Protein AF-A0A822BFM9-F1 (afdb_monomer_lite)

pLDDT: mean 93.85, std 6.85, range [62.16, 98.62]

Secondary structure (DSSP, 8-state):
-HHHHIIIIIT-HHHHHHHHHHHHHHHTT-GGGGS-HHHHHHHHHHH--TT--SHHHHHHHHHHHHHTTTTSTT-SS-SSB-TTSSS--BTTTTS-HHHHHHHHHHHHHHHHHHHTT-GGGTS---

Sequence (126 aa):
HSNWFTQCMFNVPYNLVVLRLLRHLQYIQTPLCYLNLWCLVLLVHKCHTQSINSITKLFRAVFTCLSSGILLPNKLGPGIIDPCEKDLVDAASYVTNEQRSKITSYAQNIIRFIAFEQFDKIFPLD

Foldseek 3Di:
DVVCCVVQPVVDVLLVVLLVLLVVLLVVPALSVLADSVLSSLLLSVQDDPPDDDNLSSNLSSLVCLLVLLPAPPDPALRRADPVDPDRHNSSVVQDNVSSVSSNVSSVVVNVCSVVVVVCVSPPDD

Radius of gyration: 14.12 Å; chains: 1; bounding box: 33×30×40 Å

Structure (mmCIF, N/CA/C/O backbone):
data_AF-A0A822BFM9-F1
#
_entry.id   AF-A0A822BFM9-F1
#
loop_
_atom_site.group_PDB
_atom_site.id
_atom_site.type_symbol
_atom_site.label_atom_id
_atom_site.label_alt_id
_atom_site.label_comp_id
_atom_site.label_asym_id
_atom_site.label_entity_id
_atom_site.label_seq_id
_atom_site.pdbx_PDB_ins_code
_atom_site.Cartn_x
_atom_site.Cartn_y
_atom_site.Cartn_z
_atom_site.occupancy
_atom_site.B_iso_or_equiv
_atom_site.auth_seq_id
_atom_site.auth_comp_id
_atom_site.auth_asym_id
_atom_site.auth_atom_id
_atom_site.pdbx_PDB_model_num
ATOM 1 N N . HIS A 1 1 ? 15.560 -6.799 -6.271 1.00 90.94 1 HIS A N 1
ATOM 2 C CA . HIS A 1 1 ? 14.745 -6.136 -5.224 1.00 90.94 1 HIS A CA 1
ATOM 3 C C . HIS A 1 1 ? 15.562 -5.524 -4.076 1.00 90.94 1 HIS A C 1
ATOM 5 O O . HIS A 1 1 ? 15.358 -4.351 -3.791 1.00 90.94 1 HIS A O 1
ATOM 11 N N . SER A 1 2 ? 16.513 -6.235 -3.445 1.00 92.19 2 SER A N 1
ATOM 12 C CA . SER A 1 2 ? 17.249 -5.730 -2.259 1.00 92.19 2 SER A CA 1
ATOM 13 C C . SER A 1 2 ? 18.033 -4.426 -2.476 1.00 92.19 2 SER A C 1
ATOM 15 O O . SER A 1 2 ? 17.896 -3.504 -1.679 1.00 92.19 2 SER A O 1
ATOM 17 N N . ASN A 1 3 ? 18.800 -4.302 -3.568 1.00 94.69 3 ASN A N 1
ATOM 18 C CA . ASN A 1 3 ? 19.564 -3.075 -3.855 1.00 94.69 3 ASN A CA 1
ATOM 19 C C . ASN A 1 3 ? 18.650 -1.855 -4.020 1.00 94.69 3 ASN A C 1
ATOM 21 O O . ASN A 1 3 ? 18.892 -0.807 -3.423 1.00 94.69 3 ASN A O 1
ATOM 25 N N . TRP A 1 4 ? 17.568 -2.022 -4.784 1.00 96.19 4 TRP A N 1
ATOM 26 C CA . TRP A 1 4 ? 16.575 -0.974 -4.997 1.00 96.19 4 TRP A CA 1
ATOM 27 C C . TRP A 1 4 ? 15.909 -0.557 -3.682 1.00 96.19 4 TRP A C 1
ATOM 29 O O . TRP A 1 4 ? 15.772 0.630 -3.403 1.00 96.19 4 TRP A O 1
ATOM 39 N N . PHE A 1 5 ? 15.558 -1.520 -2.822 1.00 95.81 5 PHE A N 1
ATOM 40 C CA . PHE A 1 5 ? 14.973 -1.224 -1.515 1.00 95.81 5 PHE A CA 1
ATOM 41 C C . PHE A 1 5 ? 15.902 -0.357 -0.655 1.00 95.81 5 PHE A C 1
ATOM 43 O O . PHE A 1 5 ? 15.462 0.643 -0.087 1.00 95.81 5 PHE A O 1
ATOM 50 N N . THR A 1 6 ? 17.191 -0.694 -0.587 1.00 93.94 6 THR A N 1
ATOM 51 C CA . THR A 1 6 ? 18.168 0.092 0.179 1.00 93.94 6 THR A CA 1
ATOM 52 C C . THR A 1 6 ? 18.285 1.523 -0.345 1.00 93.94 6 THR A C 1
ATOM 54 O O . THR A 1 6 ? 18.310 2.468 0.439 1.00 93.94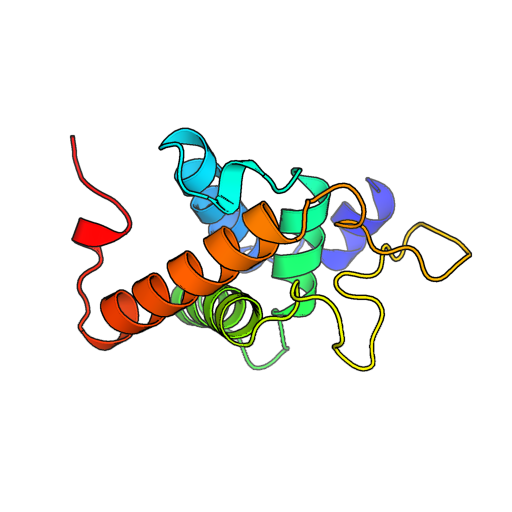 6 THR A O 1
ATOM 57 N N . GLN A 1 7 ? 18.308 1.695 -1.667 1.00 93.00 7 GLN A N 1
ATOM 58 C CA . GLN A 1 7 ? 18.468 3.004 -2.302 1.00 93.00 7 GLN A CA 1
ATOM 59 C C . GLN A 1 7 ? 17.214 3.882 -2.196 1.00 93.00 7 GLN A C 1
ATOM 61 O O . GLN A 1 7 ? 17.329 5.079 -1.946 1.00 93.00 7 GLN A O 1
ATOM 66 N N . CYS A 1 8 ? 16.025 3.301 -2.368 1.00 92.69 8 CYS A N 1
ATOM 67 C CA . CYS A 1 8 ? 14.782 4.057 -2.546 1.00 92.69 8 CYS A CA 1
ATOM 68 C C . CYS A 1 8 ? 13.872 4.081 -1.307 1.00 92.69 8 CYS A C 1
ATOM 70 O O . CYS A 1 8 ? 13.025 4.963 -1.181 1.00 92.69 8 CYS A O 1
ATOM 72 N N . MET A 1 9 ? 14.003 3.115 -0.395 1.00 94.06 9 MET A N 1
ATOM 73 C CA . MET A 1 9 ? 13.068 2.931 0.723 1.00 94.06 9 MET A CA 1
ATOM 74 C C . MET A 1 9 ? 13.735 2.996 2.094 1.00 94.06 9 MET A C 1
ATOM 76 O O . MET A 1 9 ? 13.184 3.615 3.002 1.00 94.06 9 MET A O 1
ATOM 80 N N . PHE A 1 10 ? 14.901 2.367 2.256 1.00 91.81 10 PHE A N 1
ATOM 81 C CA . PHE A 1 10 ? 15.520 2.156 3.569 1.00 91.81 10 PHE A CA 1
ATOM 82 C C . PHE A 1 10 ? 15.894 3.457 4.289 1.00 91.81 10 PHE A C 1
ATOM 84 O O . PHE A 1 10 ? 15.635 3.598 5.481 1.00 91.81 10 PHE A O 1
ATOM 91 N N . ASN A 1 11 ? 16.426 4.438 3.558 1.00 88.94 11 ASN A N 1
ATOM 92 C CA . ASN A 1 11 ? 16.874 5.713 4.127 1.00 88.94 11 ASN A CA 1
ATOM 93 C C . ASN A 1 11 ? 15.733 6.715 4.387 1.00 88.94 11 ASN A C 1
ATOM 95 O O . ASN A 1 11 ? 15.992 7.865 4.733 1.00 88.94 11 ASN A O 1
ATOM 99 N N . VAL A 1 12 ? 14.473 6.300 4.223 1.00 90.38 12 VAL A N 1
ATOM 100 C CA . VAL A 1 12 ? 13.293 7.152 4.405 1.00 90.38 12 VAL A CA 1
ATOM 101 C C . VAL A 1 12 ? 12.443 6.598 5.559 1.00 90.38 12 VAL A C 1
ATOM 103 O O . VAL A 1 12 ? 11.616 5.708 5.341 1.00 90.38 12 VAL A O 1
ATOM 106 N N . PRO A 1 13 ? 12.591 7.113 6.798 1.00 89.88 13 PRO A N 1
ATOM 107 C CA . PRO A 1 13 ? 11.957 6.529 7.986 1.00 89.88 13 PRO A CA 1
ATOM 108 C C . PRO A 1 13 ? 10.435 6.366 7.873 1.00 89.88 13 PRO A C 1
ATOM 110 O O . PRO A 1 13 ? 9.890 5.327 8.251 1.00 89.88 13 PRO A O 1
ATOM 113 N N . TYR A 1 14 ? 9.739 7.352 7.294 1.00 92.81 14 TYR A N 1
ATOM 114 C CA . TYR A 1 14 ? 8.284 7.304 7.109 1.00 92.81 14 TYR A CA 1
ATOM 115 C C . TYR A 1 14 ? 7.839 6.128 6.232 1.00 92.81 14 TYR A C 1
ATOM 117 O O . TYR A 1 14 ? 6.812 5.514 6.523 1.00 92.81 14 TYR A O 1
ATOM 125 N N . ASN A 1 15 ? 8.625 5.770 5.209 1.00 95.44 15 ASN A N 1
ATOM 126 C CA . ASN A 1 15 ? 8.318 4.646 4.322 1.00 95.44 15 ASN A CA 1
ATOM 127 C C . ASN A 1 15 ? 8.317 3.333 5.094 1.00 95.44 15 ASN A C 1
ATOM 129 O O . ASN A 1 15 ? 7.405 2.525 4.937 1.00 95.44 15 ASN A O 1
ATOM 133 N N . LEU A 1 16 ? 9.309 3.136 5.964 1.00 96.25 16 LEU A N 1
ATOM 134 C CA . LEU A 1 16 ? 9.420 1.922 6.765 1.00 96.25 16 LEU A CA 1
ATOM 135 C C . LEU A 1 16 ? 8.292 1.812 7.792 1.00 96.25 16 LEU A C 1
ATOM 137 O O . LEU A 1 16 ? 7.753 0.723 7.985 1.00 96.25 16 LEU A O 1
ATOM 141 N N . VAL A 1 17 ? 7.899 2.922 8.425 1.00 97.25 17 VAL A N 1
ATOM 142 C CA . VAL A 1 17 ? 6.781 2.914 9.380 1.00 97.25 17 VAL A CA 1
ATOM 143 C C . VAL A 1 17 ? 5.460 2.622 8.672 1.00 97.25 17 VAL A C 1
ATOM 145 O O . VAL A 1 17 ? 4.730 1.734 9.104 1.00 97.25 17 VAL A O 1
ATOM 148 N N . VAL A 1 18 ? 5.168 3.292 7.552 1.00 98.12 18 VAL A N 1
ATOM 149 C CA . VAL A 1 18 ? 3.948 3.012 6.780 1.00 98.12 18 VAL A CA 1
ATOM 150 C C . VAL A 1 18 ? 3.947 1.582 6.252 1.00 98.12 18 VAL A C 1
ATOM 152 O O . VAL A 1 18 ? 2.930 0.905 6.364 1.00 98.12 18 VAL A O 1
ATOM 155 N N . LEU A 1 19 ? 5.079 1.073 5.761 1.00 98.06 19 LEU A N 1
ATOM 156 C CA . LEU A 1 19 ? 5.191 -0.322 5.344 1.00 98.06 19 LEU A CA 1
ATOM 157 C C . LEU A 1 19 ? 4.846 -1.279 6.495 1.00 98.06 19 LEU A C 1
ATOM 159 O O . LEU A 1 19 ? 4.081 -2.215 6.286 1.00 98.06 19 LEU A O 1
ATOM 163 N N . ARG A 1 20 ? 5.337 -1.029 7.716 1.00 97.62 20 ARG A N 1
ATOM 164 C CA . ARG A 1 20 ? 4.987 -1.833 8.903 1.00 97.62 20 ARG A CA 1
ATOM 165 C C . ARG A 1 20 ? 3.497 -1.765 9.237 1.00 97.62 20 ARG A C 1
ATOM 167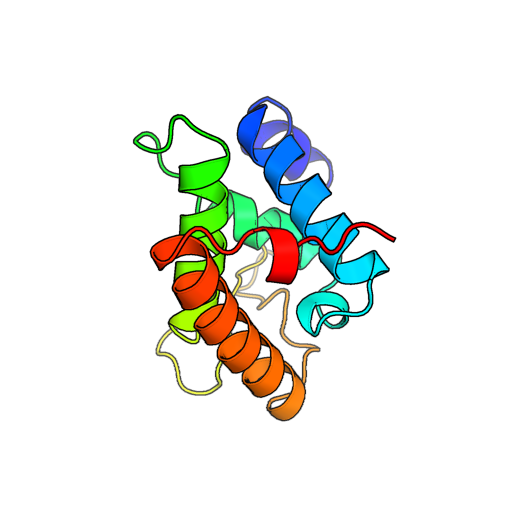 O O . ARG A 1 20 ? 2.915 -2.805 9.525 1.00 97.62 20 ARG A O 1
ATOM 174 N N . LEU A 1 21 ? 2.871 -0.591 9.143 1.00 97.94 21 LEU A N 1
ATOM 175 C CA . LEU A 1 21 ? 1.422 -0.451 9.337 1.00 97.94 21 LEU A CA 1
ATOM 176 C C . LEU A 1 21 ? 0.638 -1.267 8.301 1.00 97.94 21 LEU A C 1
ATOM 178 O O . LEU A 1 21 ? -0.278 -1.999 8.662 1.00 97.94 21 LEU A O 1
ATOM 182 N N . LEU A 1 22 ? 1.031 -1.217 7.024 1.00 98.31 22 LEU A N 1
ATOM 183 C CA . LEU A 1 22 ? 0.407 -2.035 5.979 1.00 98.31 22 LEU A CA 1
ATOM 184 C C . LEU A 1 22 ? 0.608 -3.533 6.241 1.00 98.31 22 LEU A C 1
ATOM 186 O O . LEU A 1 22 ? -0.321 -4.312 6.058 1.00 98.31 22 LEU A O 1
ATOM 190 N N . ARG A 1 23 ? 1.790 -3.944 6.715 1.00 97.94 23 ARG A N 1
ATOM 191 C CA . ARG A 1 23 ? 2.064 -5.334 7.113 1.00 97.94 23 ARG A CA 1
ATOM 192 C C . ARG A 1 23 ? 1.199 -5.780 8.286 1.00 97.94 23 ARG A C 1
ATOM 194 O O . ARG A 1 23 ? 0.714 -6.906 8.271 1.00 97.94 23 ARG A O 1
ATOM 201 N N . HIS A 1 24 ? 0.966 -4.908 9.259 1.00 97.12 24 HIS A N 1
ATOM 202 C CA . HIS A 1 24 ? 0.036 -5.191 10.345 1.00 97.12 24 HIS A CA 1
ATOM 203 C C . HIS A 1 24 ? -1.402 -5.360 9.826 1.00 97.12 24 HIS A C 1
ATOM 205 O O . HIS A 1 24 ? -2.064 -6.327 10.183 1.00 97.12 24 HIS A O 1
ATOM 211 N N . LEU A 1 25 ? -1.853 -4.522 8.886 1.00 97.56 25 LEU A N 1
ATOM 212 C CA . LEU A 1 25 ? -3.160 -4.703 8.239 1.00 97.56 25 LEU A CA 1
ATOM 213 C C . LEU A 1 25 ? -3.281 -6.047 7.494 1.00 97.56 25 LEU A C 1
ATOM 215 O O . LEU A 1 25 ? -4.366 -6.622 7.431 1.00 97.56 25 LEU A O 1
ATOM 219 N N . GLN A 1 26 ? -2.188 -6.576 6.937 1.00 96.94 26 GLN A N 1
ATOM 220 C CA . GLN A 1 26 ? -2.184 -7.933 6.376 1.00 96.94 26 GLN A CA 1
ATOM 221 C C . GLN A 1 26 ? -2.287 -9.011 7.455 1.00 96.94 26 GLN A C 1
ATOM 223 O O . GLN A 1 26 ? -2.960 -10.014 7.241 1.00 96.94 26 GLN A O 1
ATOM 228 N N . TYR A 1 27 ? -1.619 -8.808 8.594 1.00 95.56 27 TYR A N 1
ATOM 229 C CA . TYR A 1 27 ? -1.649 -9.729 9.728 1.00 95.56 27 TYR A CA 1
ATOM 230 C C . TYR A 1 27 ? -3.067 -9.889 10.292 1.00 95.56 27 TYR A C 1
ATOM 232 O O . TYR A 1 27 ? -3.516 -11.016 10.474 1.00 95.56 27 TYR A O 1
ATOM 240 N N . ILE A 1 28 ? -3.818 -8.791 10.434 1.00 95.31 28 ILE A N 1
ATOM 241 C CA . ILE A 1 28 ? -5.239 -8.817 10.831 1.00 95.31 28 ILE A CA 1
ATOM 242 C C . ILE A 1 28 ? -6.193 -9.191 9.671 1.00 95.31 28 ILE A C 1
ATOM 244 O O . ILE A 1 28 ? -7.379 -8.879 9.702 1.00 95.31 28 ILE A O 1
ATOM 248 N N . GLN A 1 29 ? -5.674 -9.844 8.623 1.00 94.06 29 GLN A N 1
ATOM 249 C CA . GLN A 1 29 ? -6.427 -10.443 7.510 1.00 94.06 29 GLN A CA 1
ATOM 250 C C . GLN A 1 29 ? -7.305 -9.480 6.691 1.00 94.06 29 GLN A C 1
ATOM 252 O O . GLN A 1 29 ? -8.304 -9.883 6.093 1.00 94.06 29 GLN A O 1
ATOM 257 N N . THR A 1 30 ? -6.917 -8.207 6.582 1.00 97.56 30 THR A N 1
ATOM 258 C CA . THR A 1 30 ? -7.592 -7.277 5.658 1.00 97.56 30 THR A CA 1
ATOM 259 C C . THR A 1 30 ? -7.356 -7.685 4.196 1.00 97.56 30 THR A C 1
ATOM 261 O O . THR A 1 30 ? -6.402 -8.413 3.906 1.00 97.56 30 THR A O 1
ATOM 264 N N . PRO A 1 31 ? -8.127 -7.152 3.226 1.00 98.31 31 PRO A N 1
ATOM 265 C CA . PRO A 1 31 ? -7.913 -7.427 1.801 1.00 98.31 31 PRO A CA 1
ATOM 266 C C . PRO A 1 31 ? -6.508 -7.101 1.270 1.00 98.31 31 PRO A C 1
ATOM 268 O O . PRO A 1 31 ? -6.146 -7.560 0.189 1.00 98.31 31 PRO A O 1
ATOM 271 N N . LEU A 1 32 ? -5.680 -6.347 2.007 1.00 98.12 32 LEU A N 1
ATOM 272 C CA . LEU A 1 32 ? -4.273 -6.161 1.647 1.00 98.12 32 LEU A CA 1
ATOM 273 C C . LEU A 1 32 ? -3.471 -7.471 1.669 1.00 98.12 32 LEU A C 1
ATOM 275 O O . LEU A 1 32 ? -2.392 -7.501 1.084 1.00 98.12 32 LEU A O 1
ATOM 279 N N . CYS A 1 33 ? -3.957 -8.546 2.301 1.00 97.44 33 CYS A N 1
ATOM 280 C CA . CYS A 1 33 ? -3.295 -9.855 2.341 1.00 97.44 33 CYS A CA 1
ATOM 281 C C . CYS A 1 33 ? -3.041 -10.462 0.949 1.00 97.44 33 CYS A C 1
ATOM 283 O O . CYS A 1 33 ? -2.120 -11.260 0.798 1.00 97.44 33 CYS A O 1
ATOM 285 N N . TYR A 1 34 ? -3.789 -10.038 -0.077 1.00 98.00 34 TYR A N 1
ATOM 286 C CA . TYR A 1 34 ? -3.561 -10.465 -1.460 1.00 98.00 34 TYR A CA 1
ATOM 287 C C . TYR A 1 34 ? -2.317 -9.833 -2.099 1.00 98.00 34 TYR A C 1
ATOM 289 O O . TYR A 1 34 ? -1.891 -10.292 -3.150 1.00 98.00 34 TYR A O 1
ATOM 297 N N . LEU A 1 35 ? -1.730 -8.786 -1.508 1.00 97.81 35 LEU A N 1
ATOM 298 C CA . LEU A 1 35 ? -0.504 -8.161 -2.007 1.00 97.81 35 LEU A CA 1
ATOM 299 C C . LEU A 1 35 ? 0.725 -8.794 -1.347 1.00 97.81 35 LEU A C 1
ATOM 301 O O . LEU A 1 35 ? 0.839 -8.854 -0.128 1.00 97.81 35 LEU A O 1
ATOM 305 N N . ASN A 1 36 ? 1.710 -9.216 -2.126 1.00 97.12 36 ASN A N 1
ATOM 306 C CA . ASN A 1 36 ? 2.996 -9.627 -1.576 1.00 97.12 36 ASN A CA 1
ATOM 307 C C . ASN A 1 36 ? 3.763 -8.418 -0.995 1.00 97.12 36 ASN A C 1
ATOM 309 O O . ASN A 1 36 ? 3.434 -7.251 -1.234 1.00 97.12 36 ASN A O 1
ATOM 313 N N . LEU A 1 37 ? 4.812 -8.698 -0.215 1.00 97.38 37 LEU A N 1
ATOM 314 C CA . LEU A 1 37 ? 5.631 -7.654 0.411 1.00 97.38 37 LEU A CA 1
ATOM 315 C C . LEU A 1 37 ? 6.199 -6.673 -0.622 1.00 97.38 37 LEU A C 1
ATOM 317 O O . LEU A 1 37 ? 6.238 -5.470 -0.372 1.00 97.38 37 LEU A O 1
ATOM 321 N N . TRP A 1 38 ? 6.617 -7.179 -1.781 1.00 97.62 38 TRP A N 1
ATOM 322 C CA . TRP A 1 38 ? 7.208 -6.358 -2.828 1.00 97.62 38 TRP A CA 1
ATOM 323 C C . TRP A 1 38 ? 6.215 -5.338 -3.401 1.00 97.62 38 TRP A C 1
ATOM 325 O O . TRP A 1 38 ? 6.547 -4.162 -3.523 1.00 97.62 38 TRP A O 1
ATOM 335 N N . CYS A 1 39 ? 4.957 -5.729 -3.615 1.00 97.25 39 CYS A N 1
ATOM 336 C CA . CYS A 1 39 ? 3.886 -4.814 -4.006 1.00 97.25 39 CYS A CA 1
ATOM 337 C C . CYS A 1 39 ? 3.673 -3.707 -2.974 1.00 97.25 39 CYS A C 1
ATOM 339 O O . CYS A 1 39 ? 3.523 -2.547 -3.349 1.00 97.25 39 CYS A O 1
ATOM 341 N N . LEU A 1 40 ? 3.683 -4.038 -1.676 1.00 98.12 40 LEU A N 1
ATOM 342 C CA . LEU A 1 40 ? 3.550 -3.029 -0.621 1.00 98.12 40 LEU A CA 1
ATOM 343 C C . LEU A 1 40 ? 4.730 -2.055 -0.615 1.00 98.12 40 LEU A C 1
ATOM 345 O O . LEU A 1 40 ? 4.528 -0.851 -0.485 1.00 98.12 40 LEU A O 1
ATOM 349 N N . VAL A 1 41 ? 5.951 -2.563 -0.790 1.00 98.12 41 VAL A N 1
ATOM 350 C CA . VAL A 1 41 ? 7.169 -1.750 -0.893 1.00 98.12 41 VAL A CA 1
ATOM 351 C C . VAL A 1 41 ? 7.062 -0.757 -2.053 1.00 98.12 41 VAL A C 1
ATOM 353 O O . VAL A 1 41 ? 7.234 0.447 -1.851 1.00 98.12 41 VAL A O 1
ATOM 356 N N . LEU A 1 42 ? 6.725 -1.246 -3.248 1.00 97.69 42 LEU A N 1
ATOM 357 C CA . LEU A 1 42 ? 6.585 -0.417 -4.443 1.00 97.69 42 LEU A CA 1
ATOM 358 C C . LEU A 1 42 ? 5.435 0.582 -4.322 1.00 97.69 42 LEU A C 1
ATOM 360 O O . LEU A 1 42 ? 5.574 1.729 -4.743 1.00 97.69 42 LEU A O 1
ATOM 364 N N . LEU A 1 43 ? 4.318 0.183 -3.714 1.00 97.25 43 LEU A N 1
ATOM 365 C CA . LEU A 1 43 ? 3.173 1.057 -3.485 1.00 97.25 43 LEU A CA 1
ATOM 366 C C . LEU A 1 43 ? 3.528 2.221 -2.555 1.00 97.25 43 LEU A C 1
ATOM 368 O O . LEU A 1 43 ? 3.214 3.367 -2.876 1.00 97.25 43 LEU A O 1
ATOM 372 N N . VAL A 1 44 ? 4.196 1.946 -1.431 1.00 97.94 44 VAL A N 1
ATOM 373 C CA 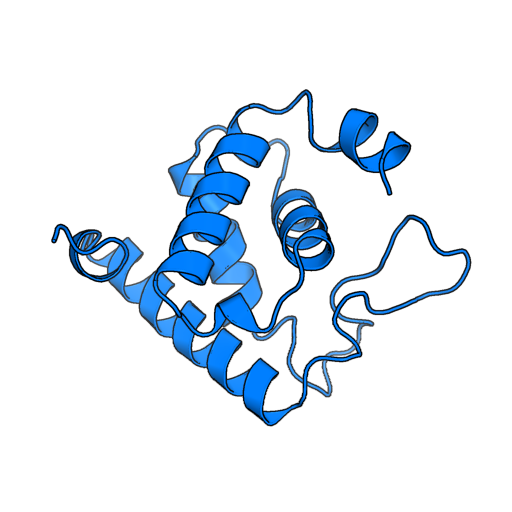. VAL A 1 44 ? 4.635 2.989 -0.492 1.00 97.94 44 VAL A CA 1
ATOM 374 C C . VAL A 1 44 ? 5.595 3.952 -1.179 1.00 97.94 44 VAL A C 1
ATOM 376 O O . VAL A 1 44 ? 5.376 5.159 -1.119 1.00 97.94 44 VAL A O 1
ATOM 379 N N . HIS A 1 45 ? 6.600 3.433 -1.888 1.00 96.69 45 HIS A N 1
ATOM 380 C CA . HIS A 1 45 ? 7.528 4.263 -2.654 1.00 96.69 45 HIS A CA 1
ATOM 381 C C . HIS A 1 45 ? 6.806 5.130 -3.689 1.00 96.69 45 HIS A C 1
ATOM 383 O O . HIS A 1 45 ? 7.019 6.335 -3.737 1.00 96.69 45 HIS A O 1
ATOM 389 N N . LYS A 1 46 ? 5.910 4.535 -4.489 1.00 95.00 46 LYS A N 1
ATOM 390 C CA . LYS A 1 46 ? 5.154 5.239 -5.535 1.00 95.00 46 LYS A CA 1
ATOM 391 C C . LYS A 1 46 ? 4.322 6.393 -4.972 1.00 95.00 46 LYS A C 1
ATOM 393 O O . LYS A 1 46 ? 4.123 7.388 -5.659 1.00 95.00 46 LYS A O 1
ATOM 398 N N . CYS A 1 47 ? 3.808 6.243 -3.753 1.00 95.81 47 CYS A N 1
ATOM 399 C CA . CYS A 1 47 ? 2.991 7.264 -3.100 1.00 95.81 47 CYS A CA 1
ATOM 400 C C . CYS A 1 47 ? 3.820 8.309 -2.347 1.00 95.81 47 CYS A C 1
ATOM 402 O O . CYS A 1 47 ? 3.274 9.349 -1.986 1.00 95.81 47 CYS A O 1
ATOM 404 N N . HIS A 1 48 ? 5.103 8.050 -2.091 1.00 95.12 48 HIS A N 1
ATOM 405 C CA . HIS A 1 48 ? 5.984 9.009 -1.446 1.00 95.12 48 HIS A CA 1
ATOM 406 C C . HIS A 1 48 ? 6.380 10.113 -2.431 1.00 95.12 48 HIS A C 1
ATOM 408 O O . HIS A 1 48 ? 6.958 9.859 -3.485 1.00 95.12 48 HIS A O 1
ATOM 414 N N . THR A 1 49 ? 6.140 11.362 -2.046 1.00 92.44 49 THR A N 1
ATOM 415 C CA . THR A 1 49 ? 6.614 12.561 -2.745 1.00 92.44 49 THR A CA 1
ATOM 416 C C . THR A 1 49 ? 7.423 13.423 -1.783 1.00 92.44 49 THR A C 1
ATOM 418 O O . THR A 1 49 ? 7.222 13.352 -0.574 1.00 92.44 49 THR A O 1
ATOM 421 N N . GLN A 1 50 ? 8.291 14.298 -2.298 1.00 87.75 50 GLN A N 1
ATOM 422 C CA . GLN A 1 50 ? 9.118 15.192 -1.466 1.00 87.75 50 GLN A CA 1
ATOM 423 C C . GLN A 1 50 ? 8.298 16.080 -0.507 1.00 87.75 50 GLN A C 1
ATOM 425 O O . GLN A 1 50 ? 8.791 16.496 0.536 1.00 87.75 50 GLN A O 1
ATOM 430 N N . SER A 1 51 ? 7.034 16.360 -0.838 1.00 90.31 51 SER A N 1
ATOM 431 C CA . SER A 1 51 ? 6.106 17.130 -0.001 1.00 90.31 51 SER A CA 1
ATOM 432 C C . SER A 1 51 ? 5.526 16.350 1.190 1.00 90.31 51 SER A C 1
ATOM 434 O O . SER A 1 51 ? 4.920 16.948 2.086 1.00 90.31 51 SER A O 1
ATOM 436 N N . ILE A 1 52 ? 5.676 15.023 1.223 1.00 90.56 52 ILE A N 1
ATOM 437 C CA . ILE A 1 52 ? 5.150 14.168 2.286 1.00 90.56 52 ILE A CA 1
ATOM 438 C C . ILE A 1 52 ? 6.176 14.072 3.414 1.00 90.56 52 ILE A C 1
ATOM 440 O O . ILE A 1 52 ? 7.176 13.367 3.341 1.00 90.56 52 ILE A O 1
ATOM 444 N N . ASN A 1 53 ? 5.875 14.775 4.500 1.00 89.62 53 ASN A N 1
ATOM 445 C CA . ASN A 1 53 ? 6.745 14.914 5.664 1.00 89.62 53 ASN A CA 1
ATOM 446 C C . ASN A 1 53 ? 6.156 14.310 6.950 1.00 89.62 53 ASN A C 1
ATOM 448 O O . ASN A 1 53 ? 6.584 14.664 8.043 1.00 89.62 53 ASN A O 1
ATOM 452 N N . SER A 1 54 ? 5.161 13.423 6.842 1.00 94.81 54 SER A N 1
ATOM 453 C CA . SER A 1 54 ? 4.611 12.712 8.000 1.00 94.81 54 SER A CA 1
ATOM 454 C C . SER A 1 54 ? 4.077 11.324 7.645 1.00 94.81 54 SER A C 1
ATOM 456 O O . SER A 1 54 ? 3.650 11.070 6.515 1.00 94.81 54 SER A O 1
ATOM 458 N N . ILE A 1 55 ? 4.055 10.439 8.647 1.00 96.12 55 ILE A N 1
ATOM 459 C CA . ILE A 1 55 ? 3.520 9.071 8.543 1.00 96.12 55 ILE A CA 1
ATOM 460 C C . ILE A 1 55 ? 2.053 9.111 8.107 1.00 96.12 55 ILE A C 1
ATOM 462 O O . ILE A 1 55 ? 1.675 8.423 7.165 1.00 96.12 55 ILE A O 1
ATOM 466 N N . THR A 1 56 ? 1.240 9.965 8.735 1.00 94.62 56 THR A N 1
ATOM 467 C CA . THR A 1 56 ? -0.194 10.093 8.436 1.00 94.62 56 THR A CA 1
ATOM 468 C C . THR A 1 56 ? -0.443 10.537 6.996 1.00 94.62 56 THR A C 1
ATOM 470 O O . THR A 1 56 ? -1.320 9.986 6.329 1.00 94.62 56 THR A O 1
ATOM 473 N N . LYS A 1 57 ? 0.347 11.493 6.480 1.00 96.44 57 LYS A N 1
ATOM 474 C CA . LYS A 1 57 ? 0.238 11.947 5.085 1.00 96.44 57 LYS A CA 1
ATOM 475 C C . LYS A 1 57 ? 0.573 10.822 4.111 1.00 96.44 57 LYS A C 1
ATOM 477 O O . LYS A 1 57 ? -0.188 10.601 3.173 1.00 96.44 57 LYS A O 1
ATOM 482 N N . LEU A 1 58 ? 1.660 10.088 4.355 1.00 98.06 58 LEU A N 1
ATOM 483 C CA . LEU A 1 58 ? 2.056 8.968 3.502 1.00 98.06 58 LEU A CA 1
ATOM 484 C C . LEU A 1 58 ? 1.038 7.822 3.552 1.00 98.06 58 LEU A C 1
ATOM 486 O O . LEU A 1 58 ? 0.645 7.300 2.512 1.00 98.06 58 LEU A O 1
ATOM 490 N N . PHE A 1 59 ? 0.560 7.465 4.744 1.00 98.06 59 PHE A N 1
ATOM 491 C CA . PHE A 1 59 ? -0.467 6.442 4.929 1.00 98.06 59 PHE A CA 1
ATOM 492 C C . PHE A 1 59 ? -1.751 6.805 4.172 1.00 98.06 59 PHE A C 1
ATOM 494 O O . PHE A 1 59 ? -2.265 6.007 3.388 1.00 98.06 59 PHE A O 1
ATOM 501 N N . ARG A 1 60 ? -2.224 8.052 4.311 1.00 97.50 60 ARG A N 1
ATOM 502 C CA . ARG A 1 60 ? -3.372 8.561 3.547 1.00 97.50 60 ARG A CA 1
ATOM 503 C C . ARG A 1 60 ? -3.109 8.544 2.040 1.00 97.50 60 ARG A C 1
ATOM 505 O O . ARG A 1 60 ? -4.014 8.187 1.288 1.00 97.50 60 ARG A O 1
ATOM 512 N N . ALA A 1 61 ? -1.906 8.903 1.588 1.00 97.88 61 ALA A N 1
ATOM 513 C CA . ALA A 1 61 ? -1.536 8.883 0.171 1.00 97.88 61 ALA A CA 1
ATOM 514 C C . ALA A 1 61 ? -1.597 7.466 -0.421 1.00 97.88 61 ALA A C 1
ATOM 516 O O . ALA A 1 61 ? -2.192 7.277 -1.481 1.00 97.88 61 ALA A O 1
ATOM 517 N N . VAL A 1 62 ? -1.083 6.460 0.295 1.00 98.38 62 VAL A N 1
ATOM 518 C CA . VA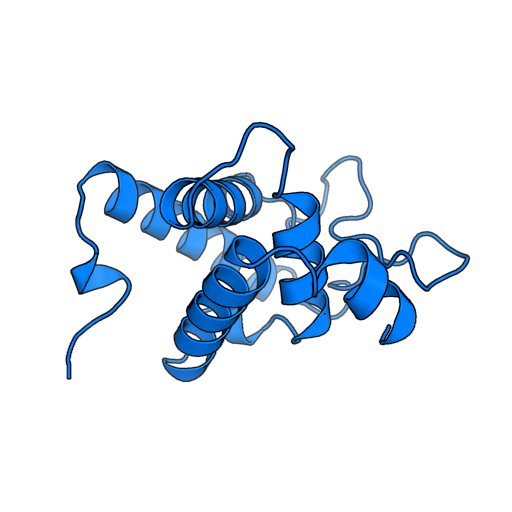L A 1 62 ? -1.184 5.044 -0.099 1.00 98.38 62 VAL A CA 1
ATOM 519 C C . VAL A 1 62 ? -2.641 4.621 -0.274 1.00 98.38 62 VAL A C 1
ATOM 521 O O . VAL A 1 62 ? -3.015 4.083 -1.318 1.00 98.38 62 VAL A O 1
ATOM 524 N N . PHE A 1 63 ? -3.492 4.912 0.711 1.00 98.50 63 PHE A N 1
ATOM 525 C CA . PHE A 1 63 ? -4.905 4.544 0.634 1.00 98.50 63 PHE A CA 1
ATOM 526 C C . PHE A 1 63 ? -5.686 5.346 -0.408 1.00 98.50 63 PHE A C 1
ATOM 528 O O . PHE A 1 63 ? -6.606 4.807 -1.014 1.00 98.50 63 PHE A O 1
ATOM 535 N N . THR A 1 64 ? -5.285 6.585 -0.689 1.00 98.00 64 THR A N 1
ATOM 536 C CA . THR A 1 64 ? -5.837 7.391 -1.790 1.00 98.00 64 THR A CA 1
ATOM 537 C C . THR A 1 64 ? -5.471 6.787 -3.148 1.00 98.00 64 THR A C 1
ATOM 539 O O . THR A 1 64 ? -6.307 6.675 -4.041 1.00 98.00 64 THR A O 1
ATOM 542 N N . CYS A 1 65 ? -4.227 6.332 -3.302 1.00 96.44 65 CYS A N 1
ATOM 543 C CA . CYS A 1 65 ? -3.763 5.661 -4.511 1.00 96.44 65 CYS A CA 1
ATOM 544 C C . CYS A 1 65 ? -4.544 4.360 -4.764 1.00 96.44 65 CYS A C 1
ATOM 546 O O . CYS A 1 65 ? -5.073 4.152 -5.860 1.00 96.44 65 CYS A O 1
ATOM 548 N N . LEU A 1 66 ? -4.709 3.526 -3.732 1.00 97.25 66 LEU A N 1
ATOM 549 C CA . LEU A 1 66 ? -5.503 2.296 -3.808 1.00 97.25 66 LEU A CA 1
ATOM 550 C C . LEU A 1 66 ? -6.992 2.561 -4.074 1.00 97.25 66 LEU A C 1
ATOM 552 O O . LEU A 1 66 ? -7.588 1.887 -4.918 1.00 97.25 66 LEU A O 1
ATOM 556 N N . SER A 1 67 ? -7.586 3.547 -3.394 1.00 97.38 67 SER A N 1
ATOM 557 C CA . SER A 1 67 ? -9.010 3.884 -3.526 1.00 97.38 67 SER A CA 1
ATOM 558 C C . SER A 1 67 ? -9.353 4.477 -4.891 1.00 97.38 67 SER A C 1
ATOM 560 O O . SER A 1 67 ? -10.465 4.271 -5.379 1.00 97.38 67 SER A O 1
ATOM 562 N N . SER A 1 68 ? -8.379 5.120 -5.548 1.00 95.19 68 SER A N 1
ATOM 563 C CA . SER A 1 68 ? -8.491 5.556 -6.944 1.00 95.19 68 SER A CA 1
ATOM 564 C C . SER A 1 68 ? -8.618 4.387 -7.926 1.00 95.19 68 SER A C 1
ATOM 566 O O . SER A 1 68 ? -8.874 4.613 -9.107 1.00 95.19 68 SER A O 1
ATOM 568 N N . GLY A 1 69 ? -8.371 3.150 -7.482 1.00 94.31 69 GLY A N 1
ATOM 569 C CA . GLY A 1 69 ? -8.411 1.958 -8.317 1.00 94.31 69 GLY A CA 1
ATOM 570 C C . GLY A 1 69 ? -7.132 1.727 -9.115 1.00 94.31 69 GLY A C 1
ATOM 571 O O . GLY A 1 69 ? -7.217 1.247 -10.236 1.00 94.31 69 GLY A O 1
ATOM 572 N N . ILE A 1 70 ? -5.945 2.095 -8.602 1.00 94.19 70 ILE A N 1
ATOM 573 C CA . ILE A 1 70 ? -4.656 1.830 -9.288 1.00 94.19 70 ILE A CA 1
ATOM 574 C C . ILE A 1 70 ? -4.487 0.360 -9.714 1.00 94.19 70 ILE A C 1
ATOM 576 O O . ILE A 1 70 ? -3.826 0.086 -10.709 1.00 94.19 70 ILE A O 1
ATOM 580 N N . LEU A 1 71 ? -5.109 -0.565 -8.981 1.00 94.69 71 LEU A N 1
ATOM 581 C CA . LEU A 1 71 ? -5.078 -1.994 -9.266 1.00 94.69 71 LEU A CA 1
ATOM 582 C C . LEU A 1 71 ? -6.226 -2.467 -10.170 1.00 94.69 71 LEU A C 1
ATOM 584 O O . LEU A 1 71 ? -6.239 -3.636 -10.520 1.00 94.69 71 LEU A O 1
ATOM 588 N N . LEU A 1 72 ? -7.220 -1.651 -10.525 1.00 93.56 72 LEU A N 1
ATOM 589 C CA . LEU A 1 72 ? -8.345 -2.141 -11.330 1.00 93.56 72 LEU A CA 1
ATOM 590 C C . LEU A 1 72 ? -7.922 -2.400 -12.788 1.00 93.56 72 LEU A C 1
ATOM 592 O O . LEU A 1 72 ? -7.116 -1.636 -13.330 1.00 93.56 72 LEU A O 1
ATOM 596 N N . PRO A 1 73 ? -8.472 -3.442 -13.441 1.00 83.31 73 PRO A N 1
ATOM 597 C CA . PRO A 1 73 ? -8.288 -3.638 -14.875 1.00 83.31 73 PRO A CA 1
ATOM 598 C C . PRO A 1 73 ? -8.858 -2.432 -15.642 1.00 83.31 73 PRO A C 1
ATOM 600 O O . PRO A 1 73 ? -9.821 -1.809 -15.197 1.00 83.31 73 PRO A O 1
ATOM 603 N N . ASN A 1 74 ? -8.277 -2.114 -16.802 1.00 72.69 74 ASN A N 1
ATOM 604 C CA . ASN A 1 74 ? -8.677 -1.019 -17.708 1.00 72.69 74 ASN A CA 1
ATOM 605 C C . ASN A 1 74 ? -8.213 0.399 -17.337 1.00 72.69 74 ASN A C 1
ATOM 607 O O . ASN A 1 74 ? -8.620 1.361 -17.991 1.00 72.69 74 ASN A O 1
ATOM 611 N N . LYS A 1 75 ? -7.323 0.574 -16.353 1.00 67.94 75 LYS A N 1
ATOM 612 C CA . LYS A 1 75 ? -6.548 1.822 -16.293 1.00 67.94 75 LYS A CA 1
ATOM 613 C C . LYS A 1 75 ? -5.524 1.852 -17.431 1.00 67.94 75 LYS A C 1
ATOM 615 O O . LYS A 1 75 ? -4.905 0.839 -17.726 1.00 67.94 75 LYS A O 1
ATOM 620 N N . LEU A 1 76 ? -5.316 3.032 -18.025 1.00 62.84 76 LEU A N 1
ATOM 621 C CA . LEU A 1 76 ? -4.365 3.334 -19.116 1.00 62.84 76 LEU A CA 1
ATOM 622 C C . LEU A 1 76 ? -2.876 3.055 -18.789 1.00 62.84 76 LEU A C 1
ATOM 624 O O . LEU A 1 76 ? -1.994 3.521 -19.501 1.00 62.84 76 LEU A O 1
ATOM 628 N N . GLY A 1 77 ? -2.565 2.336 -17.709 1.00 67.25 77 GLY A N 1
ATOM 629 C CA . GLY A 1 77 ? -1.199 2.085 -17.275 1.00 67.25 77 GLY A CA 1
ATOM 630 C C . GLY A 1 77 ? -1.023 0.721 -16.602 1.00 67.25 77 GLY A C 1
ATOM 631 O O . GLY A 1 77 ? -1.993 0.129 -16.133 1.00 67.25 77 GLY A O 1
ATOM 632 N N . PRO A 1 78 ? 0.225 0.242 -16.508 1.00 70.75 78 PRO A N 1
ATOM 633 C CA . PRO A 1 78 ? 0.593 -1.117 -16.083 1.00 70.75 78 PRO A CA 1
ATOM 634 C C . PRO A 1 78 ? 0.432 -1.398 -14.572 1.00 70.75 78 PRO A C 1
ATOM 636 O O . PRO A 1 78 ? 1.106 -2.266 -14.035 1.00 70.75 78 PRO A O 1
ATOM 639 N N . GLY A 1 79 ? -0.404 -0.658 -13.839 1.00 85.38 79 GLY A N 1
ATOM 640 C CA . GLY A 1 79 ? -0.545 -0.849 -12.391 1.00 85.38 79 GLY A CA 1
ATOM 641 C C . GLY A 1 79 ? 0.724 -0.485 -11.602 1.00 85.38 79 GLY A C 1
ATOM 642 O O . GLY A 1 79 ? 1.212 0.651 -11.679 1.00 85.38 79 GLY A O 1
ATOM 643 N N . ILE A 1 80 ? 1.234 -1.420 -10.791 1.00 93.00 80 ILE A N 1
ATOM 644 C CA . ILE A 1 80 ? 2.436 -1.224 -9.967 1.00 93.00 80 ILE A CA 1
ATOM 645 C C . ILE A 1 80 ? 3.635 -1.805 -10.720 1.00 93.00 80 ILE A C 1
ATOM 647 O O . ILE A 1 80 ? 3.892 -2.997 -10.644 1.00 93.00 80 ILE A O 1
ATOM 651 N N . ILE A 1 81 ? 4.382 -0.962 -11.431 1.00 93.81 81 ILE A N 1
ATOM 652 C CA . ILE A 1 81 ? 5.543 -1.398 -12.225 1.00 93.81 81 ILE A CA 1
ATOM 653 C C . ILE A 1 81 ? 6.681 -1.857 -11.311 1.00 93.81 81 ILE A C 1
ATOM 655 O O . ILE A 1 81 ? 7.056 -1.111 -10.403 1.00 93.81 81 ILE A O 1
ATOM 659 N N . ASP A 1 82 ? 7.255 -3.029 -11.588 1.00 95.31 82 ASP A N 1
ATOM 660 C CA . ASP A 1 82 ? 8.497 -3.485 -10.962 1.00 95.31 82 ASP A CA 1
ATOM 661 C C . ASP A 1 82 ? 9.721 -2.789 -11.597 1.00 95.31 82 ASP A C 1
ATOM 663 O O . ASP A 1 82 ? 10.037 -3.044 -12.758 1.00 95.31 82 ASP A O 1
ATOM 667 N N . PRO A 1 83 ? 10.447 -1.922 -10.864 1.00 94.94 83 PRO A N 1
ATOM 668 C CA . PRO A 1 83 ? 11.624 -1.225 -11.379 1.00 94.94 83 PRO A CA 1
ATOM 669 C C . PRO A 1 83 ? 12.876 -2.114 -11.469 1.00 94.94 83 PRO A C 1
ATOM 671 O O . PRO A 1 83 ? 13.918 -1.647 -11.923 1.00 94.94 83 PRO A O 1
ATOM 674 N N . CYS A 1 84 ? 12.828 -3.350 -10.963 1.00 95.12 84 CYS A N 1
ATOM 675 C CA . CYS A 1 84 ? 13.923 -4.314 -11.070 1.00 95.12 84 CYS A CA 1
ATOM 676 C C . CYS A 1 84 ? 13.828 -5.195 -12.322 1.00 95.12 84 CYS A C 1
ATOM 678 O O . CYS A 1 84 ? 14.784 -5.919 -12.599 1.00 95.12 84 CYS A O 1
ATOM 680 N N . GLU A 1 85 ? 12.720 -5.129 -13.061 1.00 93.38 85 GLU A N 1
ATOM 681 C CA . GLU A 1 85 ? 12.531 -5.850 -14.317 1.00 93.38 85 GLU A CA 1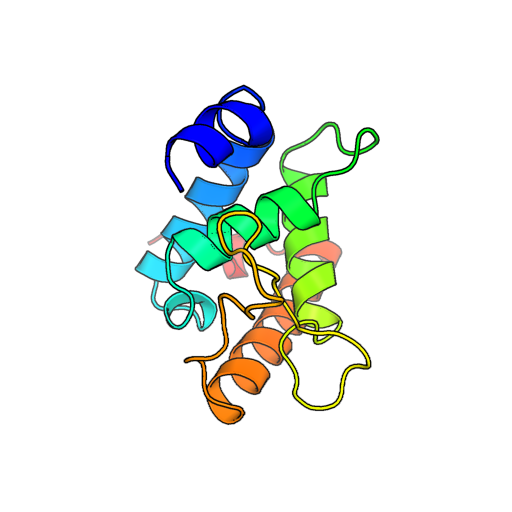
ATOM 682 C C . GLU A 1 85 ? 12.886 -4.964 -15.517 1.00 93.38 85 GLU A C 1
ATOM 684 O O . GLU A 1 85 ? 12.767 -3.739 -15.470 1.00 93.38 85 GLU A O 1
ATOM 689 N N . LYS A 1 86 ? 13.361 -5.586 -16.602 1.00 90.62 86 LYS A N 1
ATOM 690 C CA . LYS A 1 86 ? 13.695 -4.864 -17.844 1.00 90.62 86 LYS A CA 1
ATOM 691 C C . LYS A 1 86 ? 12.445 -4.426 -18.605 1.00 90.62 86 LYS A C 1
ATOM 693 O O . LYS A 1 86 ? 12.424 -3.334 -19.168 1.00 90.62 86 LYS A O 1
ATOM 698 N N . ASP A 1 87 ? 11.437 -5.290 -18.620 1.00 90.56 87 ASP A N 1
ATOM 699 C CA . ASP A 1 87 ? 10.156 -5.047 -19.273 1.00 90.56 87 ASP A CA 1
ATOM 700 C C . ASP A 1 87 ? 9.165 -4.386 -18.305 1.00 90.56 87 ASP A C 1
ATOM 702 O O . ASP A 1 87 ? 9.334 -4.414 -17.084 1.00 90.56 87 ASP A O 1
ATOM 706 N N . LEU A 1 88 ? 8.093 -3.800 -18.844 1.00 89.12 88 LEU A N 1
ATOM 707 C CA . LEU A 1 88 ? 7.022 -3.197 -18.045 1.00 89.12 88 LEU A CA 1
ATOM 708 C C . LEU A 1 88 ? 6.164 -4.282 -17.374 1.00 89.12 88 LEU A C 1
ATOM 710 O O . LEU A 1 88 ? 5.095 -4.641 -17.865 1.00 89.12 88 LEU A O 1
ATOM 714 N N . VAL A 1 89 ? 6.639 -4.793 -16.239 1.00 91.50 89 VAL A N 1
ATOM 715 C CA . VAL A 1 89 ? 5.979 -5.852 -15.467 1.00 91.50 89 VAL A CA 1
ATOM 716 C C . VAL A 1 89 ? 5.124 -5.252 -14.348 1.00 91.50 89 VAL A C 1
ATOM 718 O O . VAL A 1 89 ? 5.636 -4.538 -13.485 1.00 91.50 89 VAL A O 1
ATOM 721 N N . ASP A 1 90 ? 3.823 -5.571 -14.329 1.00 92.81 90 ASP A N 1
ATOM 722 C CA . ASP A 1 90 ? 2.956 -5.294 -13.174 1.00 92.81 90 ASP A CA 1
ATOM 723 C C . ASP A 1 90 ? 3.303 -6.263 -12.037 1.00 92.81 90 ASP A C 1
ATOM 725 O O . ASP A 1 90 ? 3.005 -7.463 -12.099 1.00 92.81 90 ASP A O 1
ATOM 729 N N . ALA A 1 91 ? 3.891 -5.731 -10.969 1.00 95.12 91 ALA A N 1
ATOM 730 C CA . ALA A 1 91 ? 4.229 -6.458 -9.757 1.00 95.12 91 ALA A CA 1
ATOM 731 C C . ALA A 1 91 ? 2.998 -7.101 -9.103 1.00 95.12 91 ALA A C 1
ATOM 733 O O . ALA A 1 91 ? 3.159 -8.068 -8.367 1.00 95.12 91 ALA A O 1
ATOM 734 N N . ALA A 1 92 ? 1.783 -6.604 -9.369 1.00 95.38 92 ALA A N 1
ATOM 735 C CA . ALA A 1 92 ? 0.528 -7.150 -8.854 1.00 95.38 92 ALA A CA 1
ATOM 736 C C . ALA A 1 92 ? -0.234 -8.019 -9.877 1.00 95.38 92 ALA A C 1
ATOM 738 O O . ALA A 1 92 ? -1.403 -8.342 -9.656 1.00 95.38 92 ALA A O 1
ATOM 739 N N . SER A 1 93 ? 0.382 -8.406 -11.000 1.00 93.25 93 SER A N 1
ATOM 740 C CA . SER A 1 93 ? -0.264 -9.170 -12.089 1.00 93.25 93 SER A CA 1
ATOM 741 C C . SER A 1 93 ? -0.935 -10.478 -11.644 1.00 93.25 93 SER A C 1
ATOM 743 O O . SER A 1 93 ? -1.941 -10.871 -12.227 1.00 93.25 93 SER A O 1
ATOM 745 N N . TYR A 1 94 ? -0.444 -11.117 -10.579 1.00 94.94 94 TYR A N 1
ATOM 746 C CA . TYR A 1 94 ? -1.026 -12.341 -10.010 1.00 94.94 94 TYR A CA 1
ATOM 747 C C . TYR A 1 94 ? -2.332 -12.116 -9.223 1.00 94.94 94 TYR A C 1
ATOM 749 O O . TYR A 1 94 ? -3.026 -13.077 -8.899 1.00 94.94 94 TYR A O 1
ATOM 757 N N . VAL A 1 95 ? -2.668 -10.870 -8.874 1.00 96.25 95 VAL A N 1
ATOM 758 C CA . VAL A 1 95 ? -3.868 -10.537 -8.093 1.00 96.25 95 VAL A CA 1
ATOM 759 C C . VAL A 1 95 ? -5.084 -10.536 -9.014 1.00 96.25 95 VAL A C 1
ATOM 761 O O . VAL A 1 95 ? -5.107 -9.810 -10.012 1.00 96.25 95 VAL A O 1
ATOM 764 N N . THR A 1 96 ? -6.120 -11.300 -8.668 1.00 96.56 96 THR A N 1
ATOM 765 C CA . THR A 1 96 ? -7.317 -11.438 -9.512 1.00 96.56 96 THR A CA 1
ATOM 766 C C . THR A 1 96 ? -8.148 -10.152 -9.551 1.00 96.56 96 THR A C 1
ATOM 768 O O . THR A 1 96 ? -8.092 -9.326 -8.640 1.00 96.56 96 THR A O 1
ATOM 771 N N . ASN A 1 97 ? -8.989 -9.983 -10.576 1.00 95.25 97 ASN A N 1
ATOM 772 C CA . ASN A 1 97 ? -9.881 -8.817 -10.687 1.00 95.25 97 ASN A CA 1
ATOM 773 C C . ASN A 1 97 ? -10.832 -8.671 -9.483 1.00 95.25 97 ASN A C 1
ATOM 775 O O . ASN A 1 97 ? -11.116 -7.555 -9.038 1.00 95.25 97 ASN A O 1
ATOM 779 N N . GLU A 1 98 ? -11.288 -9.791 -8.920 1.00 97.25 98 GLU A N 1
ATOM 780 C CA . GLU A 1 98 ? -12.113 -9.804 -7.710 1.00 97.25 98 GLU A CA 1
ATOM 781 C C . GLU A 1 98 ? -11.325 -9.289 -6.495 1.00 97.25 98 GLU A C 1
ATOM 783 O O . GLU A 1 98 ? -11.786 -8.400 -5.778 1.00 97.25 98 GLU A O 1
ATOM 788 N N . GLN A 1 99 ? -10.103 -9.791 -6.289 1.00 98.00 99 GLN A N 1
ATOM 789 C CA . GLN A 1 99 ? -9.219 -9.347 -5.208 1.00 98.00 99 GLN A CA 1
ATOM 790 C C . GLN A 1 99 ? -8.845 -7.865 -5.358 1.00 98.00 99 GLN A C 1
ATOM 792 O O . GLN A 1 99 ? -8.900 -7.117 -4.381 1.00 98.00 99 GLN A O 1
ATOM 797 N N . ARG A 1 100 ? -8.548 -7.411 -6.584 1.00 96.81 100 ARG A N 1
ATOM 798 C CA . ARG A 1 100 ? -8.290 -5.998 -6.919 1.00 96.81 100 ARG A CA 1
ATOM 799 C C . ARG A 1 100 ? -9.475 -5.115 -6.514 1.00 96.81 100 ARG A C 1
ATOM 801 O O . ARG A 1 100 ? -9.282 -4.099 -5.846 1.00 96.81 100 ARG A O 1
ATOM 808 N N . SER A 1 101 ? -10.699 -5.544 -6.821 1.00 97.38 101 SER A N 1
ATOM 809 C CA . SER A 1 101 ? -11.929 -4.832 -6.441 1.00 97.38 101 SER A CA 1
ATOM 810 C C . SER A 1 101 ? -12.126 -4.773 -4.923 1.00 97.38 101 SER A C 1
ATOM 812 O O . SER A 1 101 ? -12.440 -3.709 -4.385 1.00 97.38 101 SER A O 1
ATOM 814 N N . LYS A 1 102 ? -11.866 -5.880 -4.211 1.00 98.56 102 LYS A N 1
ATOM 815 C CA . LYS A 1 102 ? -11.904 -5.928 -2.738 1.00 98.56 102 LYS A CA 1
ATOM 816 C C . LYS A 1 102 ? -10.896 -4.964 -2.110 1.00 98.56 102 LYS A C 1
ATOM 818 O O . LYS A 1 102 ? -11.264 -4.219 -1.204 1.00 98.56 102 LYS A O 1
ATOM 823 N N . ILE A 1 103 ? -9.657 -4.923 -2.609 1.00 98.44 103 ILE A N 1
ATOM 824 C CA . ILE A 1 103 ? -8.628 -3.981 -2.139 1.00 98.44 103 ILE A CA 1
ATOM 825 C C . ILE A 1 103 ? -9.075 -2.534 -2.364 1.00 98.44 103 ILE A C 1
ATOM 827 O O . ILE A 1 103 ? -8.977 -1.716 -1.450 1.00 98.44 103 ILE A O 1
ATOM 831 N N . THR A 1 104 ? -9.582 -2.204 -3.555 1.00 98.06 104 THR A N 1
ATOM 832 C CA . THR A 1 104 ? -10.035 -0.842 -3.865 1.00 98.06 104 THR A CA 1
ATOM 833 C C . THR A 1 104 ? -11.209 -0.422 -2.984 1.00 98.06 104 THR A C 1
ATOM 835 O O . THR A 1 104 ? -11.157 0.658 -2.395 1.00 98.06 104 THR A O 1
ATOM 838 N N . SER A 1 105 ? -12.226 -1.273 -2.817 1.00 98.50 105 SER A N 1
ATOM 839 C CA . SER A 1 105 ? -13.363 -0.987 -1.931 1.00 98.50 105 SER A CA 1
ATOM 840 C C . SER A 1 105 ? -12.928 -0.835 -0.471 1.00 98.50 105 SER A C 1
ATOM 842 O O . SER A 1 105 ? -13.389 0.072 0.220 1.00 98.50 105 SER A O 1
ATOM 844 N N . TYR A 1 106 ? -12.017 -1.688 0.004 1.00 98.62 106 TYR A N 1
ATOM 845 C CA . TYR A 1 106 ? -11.438 -1.568 1.340 1.00 98.62 106 TYR A CA 1
ATOM 846 C C . TYR A 1 106 ? -10.714 -0.231 1.510 1.00 98.62 106 TYR A C 1
ATOM 848 O O . TYR A 1 106 ? -10.984 0.507 2.455 1.00 98.62 106 TYR A O 1
ATOM 856 N N . ALA A 1 107 ? -9.867 0.144 0.551 1.00 98.56 107 ALA A N 1
ATOM 857 C CA . ALA A 1 107 ? -9.145 1.406 0.593 1.00 98.56 107 ALA A CA 1
ATOM 858 C C . ALA A 1 107 ? -10.076 2.627 0.586 1.00 98.56 107 ALA A C 1
ATOM 860 O O . ALA A 1 107 ? -9.813 3.601 1.290 1.00 98.56 107 ALA A O 1
ATOM 861 N N . GLN A 1 108 ? -11.189 2.563 -0.153 1.00 98.62 108 GLN A N 1
ATOM 862 C CA . GLN A 1 108 ? -12.233 3.589 -0.126 1.00 98.62 108 GLN A CA 1
ATOM 863 C C . GLN A 1 108 ? -12.868 3.741 1.266 1.00 98.62 108 GLN A C 1
ATOM 865 O O . GLN A 1 108 ? -13.195 4.854 1.669 1.00 98.62 108 GLN A O 1
ATOM 870 N N . ASN A 1 109 ? -13.027 2.660 2.030 1.00 98.31 109 ASN A N 1
ATOM 871 C CA . ASN A 1 109 ? -13.508 2.743 3.412 1.00 98.31 109 ASN A CA 1
ATOM 872 C C . ASN A 1 109 ? -12.448 3.333 4.347 1.00 98.31 109 ASN A C 1
ATOM 874 O O . ASN A 1 109 ? -12.760 4.229 5.128 1.00 98.31 109 ASN A O 1
ATOM 878 N N . ILE A 1 110 ? -11.185 2.925 4.203 1.00 98.25 110 ILE A N 1
ATOM 879 C CA . ILE A 1 110 ? -10.081 3.460 5.012 1.00 98.25 110 ILE A CA 1
ATOM 880 C C . ILE A 1 110 ? -9.939 4.977 4.855 1.00 98.25 110 ILE A C 1
ATOM 882 O O . ILE A 1 110 ? -9.815 5.679 5.855 1.00 98.25 110 ILE A O 1
ATOM 886 N N . ILE A 1 111 ? -10.019 5.525 3.636 1.00 98.00 111 ILE A N 1
ATOM 887 C CA . ILE A 1 111 ? -9.939 6.988 3.459 1.00 98.00 111 ILE A CA 1
ATOM 888 C C . ILE A 1 111 ? -11.096 7.735 4.139 1.00 98.00 111 ILE A C 1
ATOM 890 O O . ILE A 1 111 ? -10.893 8.869 4.576 1.00 98.00 111 ILE A O 1
ATOM 894 N N . ARG A 1 112 ? -12.280 7.111 4.265 1.00 98.31 112 ARG A N 1
ATOM 895 C CA . ARG A 1 112 ? -13.414 7.670 5.017 1.00 98.31 112 ARG A CA 1
ATOM 896 C C . ARG A 1 112 ? -13.120 7.642 6.512 1.00 98.31 112 ARG A C 1
ATOM 898 O O . ARG A 1 112 ? -13.264 8.671 7.155 1.00 98.31 112 ARG A O 1
ATOM 905 N N . PHE A 1 113 ? -12.624 6.526 7.045 1.00 97.94 113 PHE A N 1
ATOM 906 C CA . PHE A 1 113 ? -12.220 6.447 8.452 1.00 97.94 113 PHE A CA 1
ATOM 907 C C . PHE A 1 113 ? -11.120 7.454 8.799 1.00 97.94 113 PHE A C 1
ATOM 909 O O . PHE A 1 113 ? -11.244 8.138 9.803 1.00 97.94 113 PHE A O 1
ATOM 916 N N . ILE A 1 114 ? -10.116 7.645 7.936 1.00 96.50 114 ILE A N 1
ATOM 917 C CA . ILE A 1 114 ? -9.095 8.691 8.128 1.00 96.50 114 ILE A CA 1
ATOM 918 C C . ILE A 1 114 ? -9.730 10.090 8.125 1.00 96.50 114 ILE A C 1
ATOM 920 O O . ILE A 1 114 ? -9.336 10.934 8.919 1.00 96.50 114 ILE A O 1
ATOM 924 N N . ALA A 1 115 ? -10.680 10.364 7.222 1.00 96.25 115 ALA A N 1
ATOM 925 C CA . ALA A 1 115 ? -11.330 11.675 7.131 1.00 96.25 115 ALA A CA 1
ATOM 926 C C . ALA A 1 115 ? -12.203 12.009 8.352 1.00 96.25 115 ALA A C 1
ATOM 928 O O . ALA A 1 115 ? -12.354 13.181 8.673 1.00 96.25 115 ALA A O 1
ATOM 929 N N . PHE A 1 116 ? -12.752 10.990 9.017 1.00 97.00 116 PHE A N 1
ATOM 930 C CA . PHE A 1 116 ? -13.546 11.123 10.241 1.00 97.00 116 PHE A CA 1
ATOM 931 C C . PHE A 1 116 ? -12.764 10.759 11.514 1.00 97.00 116 PHE A C 1
ATOM 933 O O . PHE A 1 116 ? -13.377 10.574 12.559 1.00 97.00 116 PHE A O 1
ATOM 940 N N . GLU A 1 117 ? -11.436 10.617 11.423 1.00 94.81 117 GLU A N 1
ATOM 941 C CA . GLU A 1 117 ? -10.536 10.297 12.545 1.00 94.81 117 GLU A CA 1
ATOM 942 C C . GLU A 1 117 ? -10.876 8.992 13.306 1.00 94.81 117 GLU A C 1
ATOM 944 O O . GLU A 1 117 ? -10.528 8.817 14.469 1.00 94.81 117 GLU A O 1
ATOM 949 N N . GLN A 1 118 ? -11.503 8.024 12.629 1.00 95.44 118 GLN A N 1
ATOM 950 C CA . GLN A 1 118 ? -11.922 6.724 13.179 1.00 95.44 118 GLN A CA 1
ATOM 951 C C . GLN A 1 118 ? -10.810 5.669 13.060 1.00 95.44 118 GLN A C 1
ATOM 953 O O . G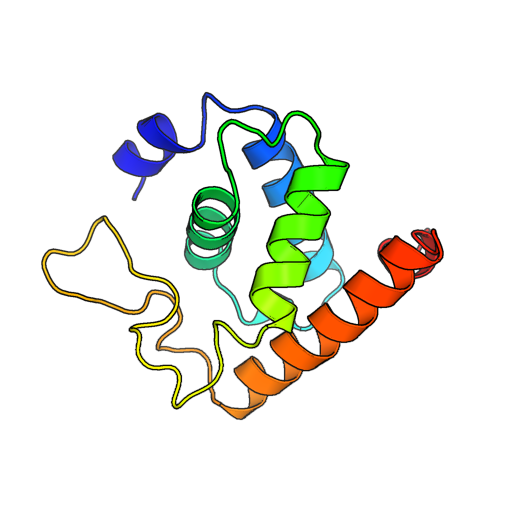LN A 1 118 ? -10.949 4.664 12.357 1.00 95.44 118 GLN A O 1
ATOM 958 N N . PHE A 1 119 ? -9.656 5.930 13.680 1.00 92.69 119 PHE A N 1
ATOM 959 C CA . PHE A 1 119 ? -8.484 5.047 13.588 1.00 92.69 119 PHE A CA 1
ATOM 960 C C . PHE A 1 119 ? -8.672 3.701 14.298 1.00 92.69 119 PHE A C 1
ATOM 962 O O . PHE A 1 119 ? -8.079 2.717 13.867 1.00 92.69 119 PHE A O 1
ATOM 969 N N . ASP A 1 120 ? -9.541 3.638 15.302 1.00 93.50 120 ASP A N 1
ATOM 970 C CA . ASP A 1 120 ? -9.992 2.425 15.994 1.00 93.50 120 ASP A CA 1
ATOM 971 C C . ASP A 1 120 ? -10.615 1.393 15.039 1.00 93.50 120 ASP A C 1
ATOM 973 O O . ASP A 1 120 ? -10.454 0.191 15.218 1.00 93.50 120 ASP A O 1
ATOM 977 N N . LYS A 1 121 ? -11.262 1.849 13.960 1.00 94.38 121 LYS A N 1
ATOM 978 C CA . LYS A 1 121 ? -11.818 0.962 12.923 1.00 94.38 121 LYS A CA 1
ATOM 979 C C . LYS A 1 121 ? -10.775 0.432 11.944 1.00 94.38 121 LYS A C 1
ATOM 981 O O . LYS A 1 121 ? -11.041 -0.524 11.220 1.00 94.38 121 LYS A O 1
ATOM 986 N N . ILE A 1 122 ? -9.623 1.096 11.861 1.00 95.06 122 ILE A N 1
ATOM 987 C CA . ILE A 1 122 ? -8.503 0.707 10.995 1.00 95.06 122 ILE A CA 1
ATOM 988 C C . ILE A 1 122 ? -7.562 -0.225 11.761 1.00 95.06 122 ILE A C 1
ATOM 990 O O . ILE A 1 122 ? -7.088 -1.218 11.214 1.00 95.06 122 ILE A O 1
ATOM 994 N N . PHE A 1 123 ? -7.301 0.118 13.020 1.00 93.56 123 PHE A N 1
ATOM 995 C CA . PHE A 1 123 ? -6.414 -0.570 13.943 1.00 93.56 123 PHE A CA 1
ATOM 996 C C . PHE A 1 123 ? -7.202 -0.889 15.220 1.00 93.56 123 PHE A C 1
ATOM 998 O O . PHE A 1 123 ? -7.082 -0.150 16.202 1.00 93.56 123 PHE A O 1
ATOM 1005 N N . PRO A 1 124 ? -8.053 -1.931 15.199 1.00 87.00 124 PRO A N 1
ATOM 1006 C CA . PRO A 1 124 ? -8.774 -2.344 16.392 1.00 87.00 124 PRO A CA 1
ATOM 1007 C C . PRO A 1 124 ? -7.770 -2.750 17.472 1.00 87.00 124 PRO A C 1
ATOM 1009 O O . PRO A 1 124 ? -6.790 -3.443 17.195 1.00 87.00 124 PRO A O 1
ATOM 1012 N N . LEU A 1 125 ? -8.001 -2.266 18.689 1.00 79.25 125 LEU A N 1
ATOM 1013 C CA . LEU A 1 125 ? -7.331 -2.780 19.875 1.00 79.25 125 LEU A CA 1
ATOM 1014 C C . LEU A 1 125 ? -8.067 -4.064 20.271 1.00 79.25 125 LEU A C 1
ATOM 1016 O O . LEU A 1 125 ? -9.298 -4.044 20.338 1.00 79.25 125 LEU A O 1
ATOM 1020 N N . ASP A 1 126 ? -7.320 -5.150 20.463 1.00 62.16 126 ASP A N 1
ATOM 1021 C CA . ASP A 1 126 ? -7.848 -6.397 21.033 1.00 62.16 126 ASP A CA 1
ATOM 1022 C C . ASP A 1 126 ? -8.382 -6.178 22.461 1.00 62.16 126 ASP A C 1
ATOM 1024 O O . ASP A 1 126 ? -7.754 -5.397 23.221 1.00 62.16 126 ASP A O 1
#